Protein AF-X1S9P0-F1 (afdb_monomer_lite)

pLDDT: mean 83.32, std 14.03, range [49.12, 97.5]

Sequence (97 aa):
MNKRIKIFVGGFGSGKTEIAINYSIDCRKSHAKVAIVDLDIVNPYFRTRETRNALNHKDVKVVAPEGKFTYADVPLISPEIKGLIQSPDYYLILDVG

InterPro domains:
  IPR027417 P-loop containing nucleoside triphosphate hydrolase [SSF52540] (3-63)

Organism: NCBI:txid412755

Radius of gyration: 12.67 Å; chains: 1; bounding box: 30×26×36 Å

Foldseek 3Di:
DDDLEAEFDDDPPPCRQVCLLVVQLVVVVVAVAEEEEEQELDDDDDHVVVCCVVCVVSRYHYHDDDDPCSPPSDRDPDVVVVVVVPDPRYRYYYYYD

Structure (mmCIF, N/CA/C/O backbone):
data_AF-X1S9P0-F1
#
_entry.id   AF-X1S9P0-F1
#
loop_
_atom_site.group_PDB
_atom_site.id
_atom_site.type_symbol
_atom_site.label_atom_id
_atom_site.label_alt_id
_atom_site.label_comp_id
_atom_site.label_asym_id
_atom_site.label_entity_id
_atom_site.label_seq_id
_atom_site.pdbx_PDB_ins_code
_atom_site.Cartn_x
_atom_site.Cartn_y
_atom_site.Cartn_z
_atom_site.occupancy
_atom_site.B_iso_or_equiv
_atom_site.auth_seq_id
_atom_site.auth_comp_id
_atom_site.auth_asym_id
_atom_site.auth_atom_id
_atom_site.pdbx_PDB_model_num
ATOM 1 N N . MET A 1 1 ? -7.228 11.871 17.635 1.00 49.47 1 MET A N 1
ATOM 2 C CA . MET A 1 1 ? -7.742 11.431 16.314 1.00 49.47 1 MET A CA 1
ATOM 3 C C . MET A 1 1 ? -6.916 10.256 15.821 1.00 49.47 1 MET A C 1
ATOM 5 O O . MET A 1 1 ? -5.707 10.405 15.690 1.00 49.47 1 MET A O 1
ATOM 9 N N . ASN A 1 2 ? -7.536 9.105 15.560 1.00 70.38 2 ASN A N 1
ATOM 10 C CA . ASN A 1 2 ? -6.848 7.973 14.939 1.00 70.38 2 ASN A CA 1
ATOM 11 C C . ASN A 1 2 ? -6.767 8.212 13.417 1.00 70.38 2 ASN A C 1
ATOM 13 O O . ASN A 1 2 ? -7.794 8.417 12.773 1.00 70.38 2 ASN A O 1
ATOM 17 N N . LYS A 1 3 ? -5.557 8.273 12.844 1.00 87.12 3 LYS A N 1
ATOM 18 C CA . LYS A 1 3 ? -5.362 8.532 11.405 1.00 87.12 3 LYS A CA 1
ATOM 19 C C . LYS A 1 3 ? -5.518 7.223 10.625 1.00 87.12 3 LYS A C 1
ATOM 21 O O . LYS A 1 3 ? -4.627 6.380 10.681 1.00 87.12 3 LYS A O 1
ATOM 26 N N . ARG A 1 4 ? -6.631 7.092 9.896 1.00 94.00 4 ARG A N 1
ATOM 27 C CA . ARG A 1 4 ? -7.027 5.908 9.105 1.00 94.00 4 ARG A CA 1
ATOM 28 C C . ARG A 1 4 ? -6.229 5.704 7.810 1.00 94.00 4 ARG A C 1
ATOM 30 O O . ARG A 1 4 ? -6.185 4.599 7.280 1.00 94.00 4 ARG A O 1
ATOM 37 N N . ILE A 1 5 ? -5.653 6.782 7.281 1.00 96.25 5 ILE A N 1
ATOM 38 C CA . ILE A 1 5 ? -4.872 6.775 6.042 1.00 96.25 5 ILE A CA 1
ATOM 39 C C . ILE A 1 5 ? -3.394 6.901 6.406 1.00 96.25 5 ILE A C 1
ATOM 41 O O . ILE A 1 5 ? -3.009 7.810 7.151 1.00 96.25 5 ILE A O 1
ATOM 45 N N . LYS A 1 6 ? -2.580 5.985 5.886 1.00 96.06 6 LYS A N 1
ATOM 46 C CA . LYS A 1 6 ? -1.125 5.946 6.025 1.00 96.06 6 LYS A CA 1
ATOM 47 C C . LYS A 1 6 ? -0.503 6.016 4.644 1.00 96.06 6 LYS A C 1
ATOM 49 O O . LYS A 1 6 ? -0.945 5.323 3.736 1.00 96.06 6 LYS A O 1
ATOM 54 N N . ILE A 1 7 ? 0.494 6.875 4.497 1.00 94.88 7 ILE A N 1
ATOM 55 C CA . ILE A 1 7 ? 1.166 7.121 3.225 1.00 94.88 7 ILE A CA 1
ATOM 56 C C . ILE A 1 7 ? 2.635 6.787 3.434 1.00 94.88 7 ILE A C 1
ATOM 58 O O . ILE A 1 7 ? 3.264 7.348 4.332 1.00 94.88 7 ILE A O 1
ATOM 62 N N . PHE A 1 8 ? 3.147 5.862 2.634 1.00 92.69 8 PHE A N 1
ATOM 63 C CA . PHE A 1 8 ? 4.557 5.514 2.578 1.00 92.69 8 PHE A CA 1
ATOM 64 C C . PHE A 1 8 ? 5.158 6.214 1.364 1.00 92.69 8 PHE A C 1
ATOM 66 O O . PHE A 1 8 ? 4.658 6.062 0.255 1.00 92.69 8 PHE A O 1
ATOM 73 N N . VAL A 1 9 ? 6.194 7.018 1.603 1.00 91.19 9 VAL A N 1
ATOM 74 C CA . VAL A 1 9 ? 6.926 7.779 0.584 1.00 91.19 9 VAL A CA 1
ATOM 75 C C . VAL A 1 9 ? 8.410 7.606 0.865 1.00 91.19 9 VAL A C 1
ATOM 77 O O . VAL A 1 9 ? 8.826 7.648 2.024 1.00 91.19 9 VAL A O 1
ATOM 80 N N . GLY A 1 10 ? 9.219 7.428 -0.173 1.00 86.38 10 GLY A N 1
ATOM 81 C CA . GLY A 1 10 ? 10.662 7.281 -0.029 1.00 86.38 10 GLY A CA 1
ATOM 82 C C . GLY A 1 10 ? 11.356 7.120 -1.373 1.00 86.38 10 GLY A C 1
ATOM 83 O O . GLY A 1 10 ? 10.718 6.795 -2.369 1.00 86.38 10 GLY A O 1
ATOM 84 N N . GLY A 1 11 ? 12.670 7.342 -1.400 1.00 82.06 11 GLY A N 1
ATOM 85 C CA . GLY A 1 11 ? 13.468 7.190 -2.618 1.00 82.06 11 GLY A CA 1
ATOM 86 C C . GLY A 1 11 ? 13.548 5.742 -3.115 1.00 82.06 11 GLY A C 1
ATOM 87 O O . GLY A 1 11 ? 13.214 4.791 -2.398 1.00 82.06 11 GLY A O 1
ATOM 88 N N . PHE A 1 12 ? 14.035 5.573 -4.344 1.00 80.06 12 PHE A N 1
ATOM 89 C CA . PHE A 1 12 ? 14.293 4.260 -4.929 1.00 80.06 12 PHE A CA 1
ATOM 90 C C . PHE A 1 12 ? 15.195 3.398 -4.024 1.00 80.06 12 PHE A C 1
ATOM 92 O O . PHE A 1 12 ? 16.159 3.895 -3.448 1.00 80.06 12 PHE A O 1
ATOM 99 N N . GLY A 1 13 ? 14.867 2.111 -3.869 1.00 80.88 13 GLY A N 1
ATOM 100 C CA . GLY A 1 13 ? 15.645 1.173 -3.047 1.00 80.88 13 GLY A CA 1
ATOM 101 C C . GLY A 1 13 ? 15.521 1.349 -1.526 1.00 80.88 13 GLY A C 1
ATOM 102 O O . GLY A 1 13 ? 16.176 0.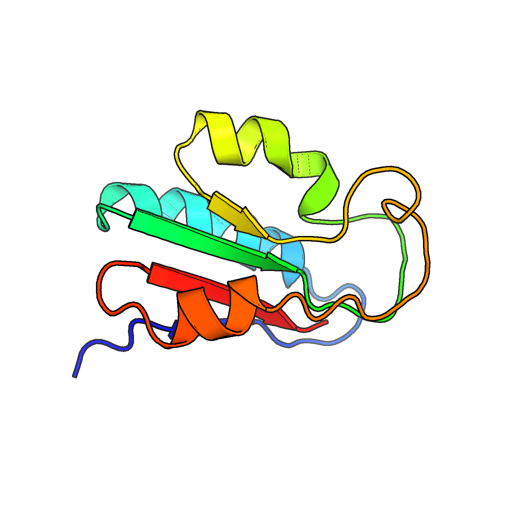629 -0.784 1.00 80.88 13 GLY A O 1
ATOM 103 N N . SER A 1 14 ? 14.669 2.256 -1.033 1.00 87.38 14 SER A N 1
ATOM 104 C CA . SER A 1 14 ? 14.491 2.498 0.413 1.00 87.38 14 SER A CA 1
ATOM 105 C C . SER A 1 14 ? 13.686 1.425 1.166 1.00 87.38 14 SER A C 1
ATOM 107 O O . SER A 1 14 ? 13.535 1.520 2.381 1.00 87.38 14 SER A O 1
ATOM 109 N N . GLY A 1 15 ? 13.132 0.427 0.468 1.00 87.44 15 GLY A N 1
ATOM 110 C CA . GLY A 1 15 ? 12.298 -0.626 1.071 1.00 87.44 15 GLY A CA 1
ATOM 111 C C . GLY A 1 15 ? 10.846 -0.217 1.363 1.00 87.44 15 GLY A C 1
ATOM 112 O O . GLY A 1 15 ? 10.111 -0.963 2.006 1.00 87.44 15 GLY A O 1
ATOM 113 N N . LYS A 1 16 ? 10.399 0.949 0.879 1.00 89.88 16 LYS A N 1
ATOM 114 C CA . LYS A 1 16 ? 9.055 1.508 1.134 1.00 89.88 16 LYS A CA 1
ATOM 115 C C . LYS A 1 16 ? 7.897 0.545 0.825 1.00 89.88 16 LYS A C 1
ATOM 117 O O . LYS A 1 16 ? 7.028 0.355 1.673 1.00 89.88 16 LYS A O 1
ATOM 122 N N . THR A 1 17 ? 7.939 -0.121 -0.328 1.00 88.12 17 THR A N 1
ATOM 123 C CA . THR A 1 17 ? 6.907 -1.066 -0.776 1.00 88.12 17 THR A CA 1
ATOM 124 C C . THR A 1 17 ? 6.842 -2.299 0.124 1.00 88.12 17 THR A C 1
ATOM 126 O O . THR A 1 17 ? 5.761 -2.712 0.535 1.00 88.12 17 THR A O 1
ATOM 129 N N . GLU A 1 18 ? 7.990 -2.852 0.521 1.00 89.94 18 GLU A N 1
ATOM 130 C CA . GLU A 1 18 ? 8.049 -3.997 1.437 1.00 89.94 18 GLU A CA 1
ATOM 131 C C . GLU A 1 18 ? 7.472 -3.649 2.815 1.00 89.94 18 GLU A C 1
ATOM 133 O O . GLU A 1 18 ? 6.688 -4.415 3.386 1.00 89.94 18 GLU A O 1
ATOM 138 N N . ILE A 1 19 ? 7.813 -2.466 3.333 1.00 92.81 19 ILE A N 1
ATOM 139 C CA . ILE A 1 19 ? 7.264 -1.977 4.598 1.00 92.81 19 ILE A CA 1
ATOM 140 C C . ILE A 1 19 ? 5.750 -1.770 4.467 1.00 92.81 19 ILE A C 1
ATOM 142 O O . ILE A 1 19 ? 5.012 -2.220 5.341 1.00 92.81 19 ILE A O 1
ATOM 146 N N . ALA A 1 20 ? 5.265 -1.153 3.385 1.00 93.31 20 ALA A N 1
ATOM 147 C CA . ALA A 1 20 ? 3.837 -0.924 3.160 1.00 93.31 20 ALA A CA 1
ATOM 148 C C . ALA A 1 20 ? 3.038 -2.241 3.106 1.00 93.31 20 ALA A C 1
ATOM 150 O O . ALA A 1 20 ? 1.987 -2.358 3.745 1.00 93.31 20 ALA A O 1
ATOM 151 N N . ILE A 1 21 ? 3.562 -3.256 2.410 1.00 92.38 21 ILE A N 1
ATOM 152 C CA . ILE A 1 21 ? 2.973 -4.599 2.320 1.00 92.38 21 ILE A CA 1
ATOM 153 C C . ILE A 1 21 ? 2.897 -5.247 3.705 1.00 92.38 21 ILE A C 1
ATOM 155 O O . ILE A 1 21 ? 1.809 -5.623 4.147 1.00 92.38 21 ILE A O 1
ATOM 159 N N . ASN A 1 22 ? 4.020 -5.349 4.420 1.00 94.19 22 ASN A N 1
ATOM 160 C CA . ASN A 1 22 ? 4.054 -6.000 5.732 1.00 94.19 22 ASN A CA 1
ATOM 161 C C . ASN A 1 22 ? 3.201 -5.255 6.764 1.00 94.19 22 ASN A C 1
ATOM 163 O O . ASN A 1 22 ? 2.481 -5.874 7.550 1.00 94.19 22 ASN A O 1
ATOM 167 N N . TYR A 1 23 ? 3.211 -3.926 6.710 1.00 95.75 23 TYR A N 1
ATOM 168 C CA . TYR A 1 23 ? 2.371 -3.090 7.551 1.00 95.75 23 TYR A CA 1
ATOM 169 C C . TYR A 1 23 ? 0.878 -3.314 7.279 1.00 95.75 23 TYR A C 1
ATOM 171 O O . TYR A 1 23 ? 0.093 -3.389 8.222 1.00 95.75 23 TYR A O 1
ATOM 179 N N . SER A 1 24 ? 0.468 -3.482 6.015 1.00 95.44 24 SER A N 1
ATOM 180 C CA . SER A 1 24 ? -0.931 -3.784 5.676 1.00 95.44 24 SER A CA 1
ATOM 181 C C . SER A 1 24 ? -1.401 -5.125 6.257 1.00 95.44 24 SER A C 1
ATOM 183 O O . SER A 1 24 ? -2.520 -5.224 6.765 1.00 95.44 24 SER A O 1
ATOM 185 N N . ILE A 1 25 ? -0.521 -6.131 6.264 1.00 95.06 25 ILE A N 1
ATOM 186 C CA . ILE A 1 25 ? -0.780 -7.442 6.867 1.00 95.06 25 ILE A CA 1
ATOM 187 C C . ILE A 1 25 ? -0.920 -7.312 8.385 1.00 95.06 25 ILE A C 1
ATOM 189 O O . ILE A 1 25 ? -1.845 -7.874 8.968 1.00 95.06 25 ILE A O 1
ATOM 193 N N . ASP A 1 26 ? -0.027 -6.564 9.032 1.00 96.38 26 ASP A N 1
ATOM 194 C CA . ASP A 1 26 ? -0.087 -6.360 10.479 1.00 96.38 26 ASP A CA 1
ATOM 195 C C . ASP A 1 26 ? -1.346 -5.587 10.896 1.00 96.38 26 ASP A C 1
ATOM 197 O O . ASP A 1 26 ? -2.060 -6.004 11.809 1.00 96.38 26 ASP A O 1
ATOM 201 N N . CYS A 1 27 ? -1.711 -4.546 10.139 1.00 95.62 27 CYS A N 1
ATOM 202 C CA . CYS A 1 27 ? -2.946 -3.787 10.344 1.00 95.62 27 CYS A CA 1
ATOM 203 C C . CYS A 1 27 ? -4.189 -4.675 10.307 1.00 95.62 27 CYS A C 1
ATOM 205 O O . CYS A 1 27 ? -5.170 -4.389 10.995 1.00 95.62 27 CYS A O 1
ATOM 207 N N . ARG A 1 28 ? -4.165 -5.763 9.529 1.00 95.25 28 ARG A N 1
ATOM 208 C CA . ARG A 1 28 ? -5.308 -6.664 9.408 1.00 95.25 28 ARG A CA 1
ATOM 209 C C . ARG A 1 28 ? -5.672 -7.365 10.715 1.00 95.25 28 ARG A C 1
ATOM 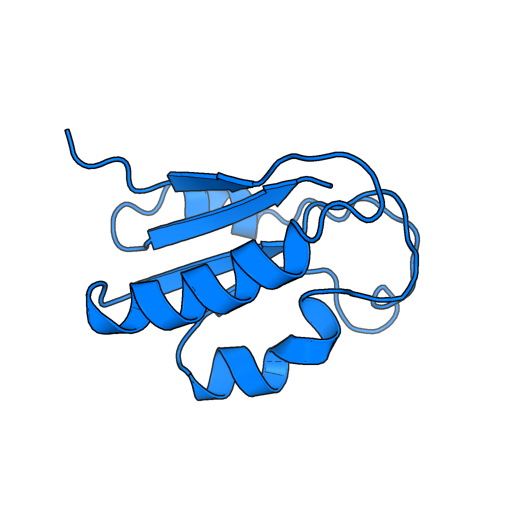211 O O . ARG A 1 28 ? -6.840 -7.692 10.900 1.00 95.25 28 ARG A O 1
ATOM 218 N N . LYS A 1 29 ? -4.718 -7.504 11.643 1.00 94.56 29 LYS A N 1
ATOM 219 C CA . LYS A 1 29 ? -4.943 -8.053 12.991 1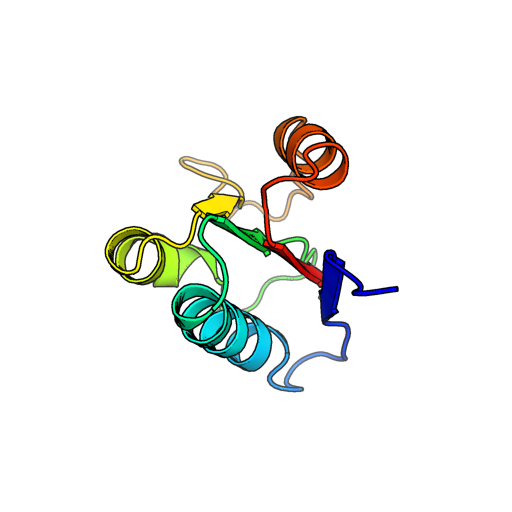.00 94.56 29 LYS A CA 1
ATOM 220 C C . LYS A 1 29 ? -5.826 -7.155 13.864 1.00 94.56 29 LYS A C 1
ATOM 222 O O . LYS A 1 29 ? -6.515 -7.658 14.744 1.00 94.56 29 LYS A O 1
ATOM 227 N N . SER A 1 30 ? -5.811 -5.845 13.615 1.00 94.00 30 SER A N 1
ATOM 228 C CA . SER A 1 30 ? -6.467 -4.833 14.462 1.00 94.00 30 SER A CA 1
ATOM 229 C C . SER A 1 30 ? -7.582 -4.064 13.748 1.00 94.00 30 SER A C 1
ATOM 231 O O . SER A 1 30 ? -8.361 -3.360 14.388 1.00 94.00 30 SER A O 1
ATOM 233 N N . HIS A 1 31 ? -7.673 -4.176 12.421 1.00 95.06 31 HIS A N 1
ATOM 234 C CA . HIS A 1 31 ? -8.640 -3.456 11.598 1.00 95.06 31 HIS A CA 1
ATOM 235 C C . HIS A 1 31 ? -9.430 -4.417 10.725 1.00 95.06 31 HIS A C 1
ATOM 237 O O . HIS A 1 31 ? -8.836 -5.185 9.977 1.00 95.06 31 HIS A O 1
ATOM 243 N N . ALA A 1 32 ? -10.764 -4.319 10.775 1.00 94.44 32 ALA A N 1
ATOM 244 C CA . ALA A 1 32 ? -11.694 -5.222 10.096 1.00 94.44 32 ALA A CA 1
ATOM 245 C C . ALA A 1 32 ? -11.692 -5.117 8.562 1.00 94.44 32 ALA A C 1
ATOM 247 O O . ALA A 1 32 ? -12.090 -6.070 7.899 1.00 94.44 32 ALA A O 1
ATOM 248 N N . LYS A 1 33 ? -11.263 -3.988 7.993 1.00 97.00 33 LYS A N 1
ATOM 249 C CA . LYS A 1 33 ? -11.088 -3.798 6.549 1.00 97.00 33 LYS A CA 1
ATOM 250 C C . LYS A 1 33 ? -9.773 -3.062 6.328 1.00 97.00 33 LYS A C 1
ATOM 252 O O . LYS A 1 33 ? -9.603 -1.970 6.855 1.00 97.00 33 LYS A O 1
ATOM 257 N N . VAL A 1 34 ? -8.855 -3.625 5.550 1.00 97.50 34 VAL A N 1
ATOM 258 C CA . VAL A 1 34 ? -7.579 -2.982 5.193 1.00 97.50 34 VAL A CA 1
ATOM 259 C C . VAL A 1 34 ? -7.445 -2.983 3.678 1.00 97.50 34 VAL A C 1
ATOM 261 O O . VAL A 1 34 ? -7.806 -3.963 3.027 1.00 97.50 34 VAL A O 1
ATOM 264 N N . ALA A 1 35 ? -6.956 -1.879 3.122 1.00 96.50 35 ALA A N 1
ATOM 265 C CA . ALA A 1 35 ? -6.640 -1.768 1.711 1.00 96.50 35 ALA A CA 1
ATOM 266 C C . ALA A 1 35 ? -5.255 -1.149 1.514 1.00 96.50 35 ALA A C 1
ATOM 268 O O . ALA A 1 35 ? -4.895 -0.211 2.224 1.00 96.50 35 ALA A O 1
ATOM 269 N N . ILE A 1 36 ? -4.517 -1.650 0.530 1.00 94.75 36 ILE A N 1
ATOM 270 C CA . ILE A 1 36 ? -3.260 -1.077 0.051 1.00 94.75 36 ILE A CA 1
ATOM 271 C C . ILE A 1 36 ? -3.413 -0.658 -1.411 1.00 94.75 36 ILE A C 1
ATOM 273 O O . ILE A 1 36 ? -3.997 -1.388 -2.216 1.00 94.75 36 ILE A O 1
ATOM 277 N N . VAL A 1 37 ? -2.915 0.532 -1.736 1.00 92.19 37 VAL A N 1
ATOM 278 C CA . VAL A 1 37 ? -2.919 1.095 -3.088 1.00 92.19 37 VAL A CA 1
ATOM 279 C C . VAL A 1 37 ? -1.479 1.273 -3.552 1.00 92.19 37 VAL A C 1
ATOM 281 O O . VAL A 1 37 ? -0.700 1.924 -2.859 1.00 92.19 37 VAL A O 1
ATOM 284 N N . ASP A 1 38 ? -1.156 0.719 -4.717 1.00 86.88 38 ASP A N 1
ATOM 285 C CA . ASP A 1 38 ? 0.104 0.957 -5.431 1.00 86.88 38 ASP A CA 1
ATOM 286 C C . ASP A 1 38 ? -0.049 2.208 -6.308 1.00 86.88 38 ASP A C 1
ATOM 288 O O . ASP A 1 38 ? -0.858 2.218 -7.241 1.00 86.88 38 ASP A O 1
ATOM 292 N N . LEU A 1 39 ? 0.678 3.274 -5.966 1.00 83.50 39 LEU A N 1
ATOM 293 C CA . LEU A 1 39 ? 0.708 4.548 -6.692 1.00 83.50 39 LEU A CA 1
ATOM 294 C C . LEU A 1 39 ? 2.077 4.828 -7.329 1.00 83.50 39 LEU A C 1
ATOM 296 O O . LEU A 1 39 ? 2.284 5.935 -7.821 1.00 83.50 39 LEU A O 1
ATOM 300 N N . ASP A 1 40 ? 3.006 3.870 -7.315 1.00 73.38 40 ASP A N 1
ATOM 301 C CA . ASP A 1 40 ? 4.378 4.095 -7.770 1.00 73.38 40 ASP A CA 1
ATOM 302 C C . ASP A 1 40 ? 4.436 4.214 -9.312 1.00 73.38 40 ASP A C 1
ATOM 304 O O . ASP A 1 40 ? 3.942 3.354 -10.054 1.00 73.38 40 ASP A O 1
ATOM 308 N N . ILE A 1 41 ? 5.016 5.317 -9.799 1.00 63.66 41 ILE A N 1
ATOM 309 C CA . ILE A 1 41 ? 5.010 5.731 -11.215 1.00 63.66 41 ILE A CA 1
ATOM 310 C C . ILE A 1 41 ? 6.229 5.170 -11.977 1.00 63.66 41 ILE A C 1
ATOM 312 O O . ILE A 1 41 ? 6.193 5.102 -13.206 1.00 63.66 41 ILE A O 1
ATOM 316 N N . VAL A 1 42 ? 7.293 4.718 -11.293 1.00 56.34 42 VAL A N 1
ATOM 317 C CA . VAL A 1 42 ? 8.597 4.416 -11.919 1.00 56.34 42 VAL A CA 1
ATOM 318 C C . VAL A 1 42 ? 9.028 2.978 -11.608 1.00 56.34 42 VAL A C 1
ATOM 320 O O . VAL A 1 42 ? 9.411 2.632 -10.499 1.00 56.34 42 VAL A O 1
ATOM 323 N N . ASN A 1 43 ? 8.939 2.094 -12.601 1.00 57.38 43 ASN A N 1
ATOM 324 C CA . ASN A 1 43 ? 9.115 0.649 -12.434 1.00 57.38 43 ASN A CA 1
ATOM 325 C C . ASN A 1 43 ? 10.586 0.238 -12.261 1.00 57.38 43 ASN A C 1
ATOM 327 O O . ASN A 1 43 ? 11.396 0.507 -13.148 1.00 57.38 43 ASN A O 1
ATOM 331 N N . PRO A 1 44 ? 10.930 -0.469 -11.165 1.00 50.81 44 PRO A N 1
ATOM 332 C CA . PRO A 1 44 ? 11.672 -1.713 -11.371 1.00 50.81 44 PRO A CA 1
ATOM 333 C C . PRO A 1 44 ? 11.356 -2.793 -10.302 1.00 50.81 44 PRO A C 1
ATOM 335 O O . PRO A 1 44 ? 11.679 -2.679 -9.123 1.00 50.81 44 PRO A O 1
ATOM 338 N N . TYR A 1 45 ? 10.761 -3.893 -10.761 1.00 49.12 45 TYR A N 1
ATOM 339 C CA . TYR A 1 45 ? 10.886 -5.264 -10.232 1.00 49.12 45 TYR A CA 1
ATOM 340 C C . TYR A 1 45 ? 10.335 -5.656 -8.843 1.00 49.12 45 TYR A C 1
ATOM 342 O O . TYR A 1 45 ? 10.220 -6.851 -8.613 1.00 49.12 45 TYR A O 1
ATOM 350 N N . PHE A 1 46 ? 9.931 -4.749 -7.945 1.00 52.38 46 PHE A N 1
ATOM 351 C CA . PHE A 1 46 ? 9.260 -5.124 -6.680 1.00 52.38 46 PHE A CA 1
ATOM 352 C C . PHE A 1 46 ? 7.945 -4.366 -6.516 1.00 52.38 46 PHE A C 1
ATOM 354 O O . PHE A 1 46 ? 7.921 -3.232 -6.045 1.00 52.38 46 PHE A O 1
ATOM 361 N N . ARG A 1 47 ? 6.833 -4.982 -6.929 1.00 62.00 47 ARG A N 1
ATOM 362 C CA . ARG A 1 47 ? 5.507 -4.348 -6.898 1.00 62.00 47 ARG A CA 1
ATOM 363 C C . ARG A 1 47 ? 4.567 -5.104 -5.966 1.00 62.00 47 ARG A C 1
ATOM 365 O O . ARG A 1 47 ? 4.455 -6.325 -6.051 1.00 62.00 47 ARG A O 1
ATOM 372 N N . THR A 1 48 ? 3.765 -4.366 -5.196 1.00 56.12 48 THR A N 1
ATOM 373 C CA . THR A 1 48 ? 2.613 -4.867 -4.407 1.00 56.12 48 THR A CA 1
ATOM 374 C C . THR A 1 48 ? 1.685 -5.791 -5.214 1.00 56.12 48 THR A C 1
ATOM 376 O O . THR A 1 48 ? 1.000 -6.660 -4.673 1.00 56.12 48 THR A O 1
ATOM 379 N N . ARG A 1 49 ? 1.693 -5.636 -6.541 1.00 62.31 49 ARG A N 1
ATOM 380 C CA . ARG A 1 49 ? 0.957 -6.434 -7.531 1.00 62.31 49 ARG A CA 1
ATOM 381 C C . ARG A 1 49 ? 1.353 -7.906 -7.551 1.00 62.31 49 ARG A C 1
ATOM 383 O O . ARG A 1 49 ? 0.468 -8.748 -7.669 1.00 62.31 49 ARG A O 1
ATOM 390 N N . GLU A 1 50 ? 2.633 -8.224 -7.382 1.00 66.31 50 GLU A N 1
ATOM 391 C CA . GLU A 1 50 ? 3.112 -9.615 -7.325 1.00 66.31 50 GLU A CA 1
ATOM 392 C C . GLU A 1 50 ? 2.610 -10.319 -6.063 1.00 66.31 50 GLU A C 1
ATOM 394 O O . GLU A 1 50 ? 2.304 -11.510 -6.055 1.00 66.31 50 GLU A O 1
ATOM 399 N N . THR A 1 51 ? 2.434 -9.546 -4.995 1.00 70.88 51 THR A N 1
ATOM 400 C CA . THR A 1 51 ? 1.954 -10.022 -3.700 1.00 70.88 51 THR A CA 1
ATOM 401 C C . THR A 1 51 ? 0.432 -10.014 -3.596 1.00 70.88 51 THR A C 1
ATOM 403 O O . THR A 1 51 ? -0.100 -10.383 -2.551 1.00 70.88 51 THR A O 1
ATOM 406 N N . ARG A 1 52 ? -0.299 -9.640 -4.658 1.00 79.69 52 ARG A N 1
ATOM 407 C CA . ARG A 1 52 ? -1.763 -9.501 -4.630 1.00 79.69 52 ARG A CA 1
ATOM 408 C C . ARG A 1 52 ? -2.463 -10.75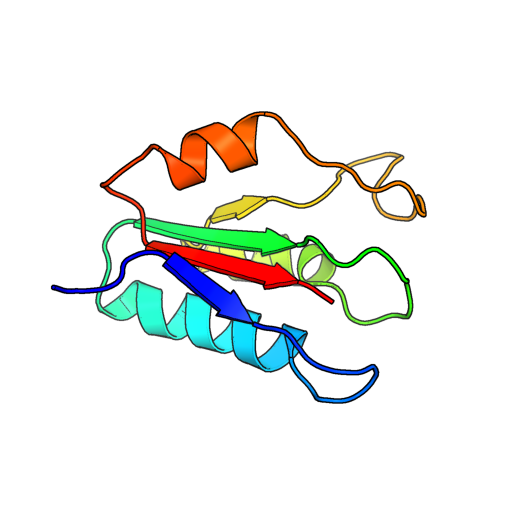1 -4.123 1.00 79.69 52 ARG A C 1
ATOM 410 O O . ARG A 1 52 ? -3.313 -10.644 -3.249 1.00 79.69 52 ARG A O 1
ATOM 417 N N . ASN A 1 53 ? -2.115 -11.923 -4.651 1.00 80.50 53 ASN A N 1
ATOM 418 C CA . ASN A 1 53 ? -2.760 -13.168 -4.234 1.00 80.50 53 ASN A CA 1
ATOM 419 C C . ASN A 1 53 ? -2.496 -13.439 -2.749 1.00 80.50 53 ASN A C 1
ATOM 421 O O . ASN A 1 53 ? -3.427 -13.721 -2.002 1.00 80.50 53 ASN A O 1
ATOM 425 N N . ALA A 1 54 ? -1.252 -13.268 -2.299 1.00 83.56 54 ALA A N 1
ATOM 426 C CA . ALA A 1 54 ? -0.888 -13.447 -0.897 1.00 83.56 54 ALA A CA 1
ATOM 427 C C . ALA A 1 54 ? -1.578 -12.430 0.033 1.00 83.56 54 ALA A C 1
ATOM 429 O O . ALA A 1 54 ? -1.984 -12.790 1.133 1.00 83.56 54 ALA A O 1
ATOM 430 N N . LEU A 1 55 ? -1.742 -11.180 -0.404 1.00 88.00 55 LEU A N 1
ATOM 431 C CA . LEU A 1 55 ? 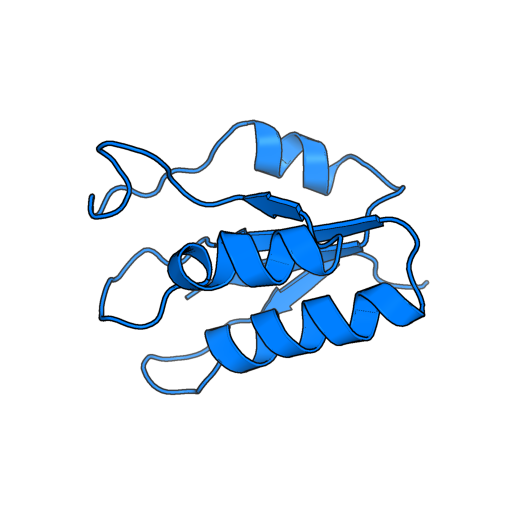-2.444 -10.134 0.342 1.00 88.00 55 LEU A CA 1
ATOM 432 C C . LEU A 1 55 ? -3.953 -10.387 0.397 1.00 88.00 55 LEU A C 1
ATOM 434 O O . LEU A 1 55 ? -4.536 -10.319 1.476 1.00 88.00 55 LEU A O 1
ATOM 438 N N . ASN A 1 56 ? -4.563 -10.773 -0.723 1.00 87.75 56 ASN A N 1
ATOM 439 C CA . ASN A 1 56 ? -5.976 -11.141 -0.780 1.00 87.75 56 ASN A CA 1
ATOM 440 C C . ASN A 1 56 ? -6.272 -12.370 0.097 1.00 87.75 56 ASN A C 1
ATOM 442 O O . ASN A 1 56 ? -7.269 -12.372 0.809 1.00 87.75 56 ASN A O 1
ATOM 446 N N . HIS A 1 57 ? -5.388 -13.378 0.122 1.00 90.50 57 HIS A N 1
ATOM 447 C CA . HIS A 1 57 ? -5.487 -14.520 1.048 1.00 90.50 57 HIS A CA 1
ATOM 448 C C . HIS A 1 57 ? -5.376 -14.123 2.525 1.00 90.50 57 HIS A C 1
ATOM 450 O O . HIS A 1 57 ? -5.802 -14.876 3.395 1.00 90.50 57 HIS A O 1
ATOM 456 N N . LYS A 1 58 ? -4.798 -12.955 2.810 1.00 92.00 58 LYS A N 1
ATOM 457 C CA . LYS A 1 58 ? -4.721 -12.357 4.145 1.00 92.00 58 LYS A CA 1
ATOM 458 C C . LYS A 1 58 ? -5.793 -11.283 4.356 1.00 92.00 58 LYS A C 1
ATOM 460 O O . LYS A 1 58 ? -5.611 -10.416 5.201 1.00 92.00 58 LYS A O 1
ATOM 465 N N . ASP A 1 59 ? -6.874 -11.298 3.575 1.00 94.56 59 ASP A N 1
ATOM 466 C CA . ASP A 1 59 ? -7.992 -10.347 3.628 1.00 94.56 59 ASP A CA 1
ATOM 467 C C . ASP A 1 59 ? -7.604 -8.867 3.448 1.00 94.56 59 ASP A C 1
ATOM 469 O O . ASP A 1 59 ? -8.351 -7.964 3.845 1.00 94.56 59 ASP A O 1
ATOM 473 N N . VAL A 1 60 ? -6.443 -8.584 2.853 1.00 96.12 60 VAL A N 1
ATOM 474 C CA . VAL A 1 60 ? -6.014 -7.227 2.502 1.00 96.12 60 VAL A CA 1
ATOM 475 C C . VAL A 1 60 ? -6.432 -6.940 1.067 1.00 96.12 60 VAL A C 1
ATOM 477 O O . VAL A 1 60 ? -5.989 -7.601 0.133 1.00 96.12 60 VAL A O 1
ATOM 480 N N . LYS A 1 61 ? -7.259 -5.909 0.882 1.00 94.75 61 LYS A N 1
ATOM 481 C CA . LYS A 1 61 ? -7.680 -5.464 -0.447 1.00 94.75 61 LYS A CA 1
ATOM 482 C C . LYS A 1 61 ? -6.526 -4.760 -1.163 1.00 94.75 61 LYS A C 1
ATOM 484 O O . LYS A 1 61 ? -5.969 -3.806 -0.628 1.00 94.75 61 LYS A O 1
ATOM 489 N N . VAL A 1 62 ? -6.213 -5.169 -2.389 1.00 91.31 62 VAL A N 1
ATOM 490 C CA . VAL A 1 62 ? -5.142 -4.557 -3.192 1.00 91.31 62 VAL A CA 1
ATOM 491 C C . VAL A 1 62 ? -5.724 -3.789 -4.371 1.00 91.31 62 VAL A C 1
ATOM 493 O O . VAL A 1 62 ? -6.402 -4.377 -5.208 1.00 91.31 62 VAL A O 1
ATOM 496 N N . VAL A 1 63 ? -5.409 -2.497 -4.470 1.00 89.25 63 VAL A N 1
ATOM 497 C CA . VAL A 1 63 ? -5.703 -1.672 -5.649 1.00 89.25 63 VAL A CA 1
ATOM 498 C C . VAL A 1 63 ? -4.397 -1.357 -6.355 1.00 89.25 63 VAL A C 1
ATOM 500 O O . VAL A 1 63 ? -3.529 -0.674 -5.824 1.00 89.25 63 VAL A O 1
ATOM 503 N N . ALA A 1 64 ? -4.252 -1.890 -7.558 1.00 84.69 64 ALA A N 1
ATOM 504 C CA . ALA A 1 64 ? -3.101 -1.658 -8.415 1.00 84.69 64 ALA A CA 1
ATOM 505 C C . ALA A 1 64 ? -3.505 -1.977 -9.862 1.00 84.69 64 ALA A C 1
ATOM 507 O O . ALA A 1 64 ? -4.478 -2.719 -10.047 1.00 84.69 64 ALA A O 1
ATOM 508 N N . PRO A 1 65 ? -2.804 -1.473 -10.892 1.00 76.88 65 PRO A N 1
ATOM 509 C CA . PRO A 1 65 ? -3.241 -1.724 -12.262 1.00 76.88 65 PRO A CA 1
ATOM 510 C C . PRO A 1 65 ? -3.254 -3.239 -12.597 1.00 76.88 65 PRO A C 1
ATOM 512 O O . PRO A 1 65 ? -2.500 -4.025 -12.015 1.00 76.88 65 PRO A O 1
ATOM 515 N N . GLU A 1 66 ? -4.116 -3.682 -13.517 1.00 71.56 66 GLU A N 1
ATOM 516 C CA . GLU A 1 66 ? -4.388 -5.114 -13.769 1.00 71.56 66 GLU A CA 1
ATOM 517 C C . GLU A 1 66 ? -4.279 -5.508 -15.251 1.00 71.56 66 GLU A C 1
ATOM 519 O O . GLU A 1 66 ? -4.257 -4.661 -16.148 1.00 71.56 66 GLU A O 1
ATOM 524 N N . GLY A 1 67 ? -4.261 -6.818 -15.522 1.00 71.69 67 GLY A N 1
ATOM 525 C CA . GLY A 1 67 ? -4.380 -7.382 -16.868 1.00 71.69 67 GLY A CA 1
ATOM 526 C C . GLY A 1 67 ? -3.258 -6.927 -17.801 1.00 71.69 67 GLY A C 1
ATOM 527 O O . GLY A 1 67 ? -2.079 -7.023 -17.463 1.00 71.69 67 GLY A O 1
ATOM 528 N N . LYS A 1 68 ? -3.616 -6.392 -18.974 1.00 63.19 68 LYS A N 1
ATOM 529 C CA . LYS A 1 68 ? -2.645 -5.865 -19.954 1.00 63.19 68 LYS A CA 1
ATOM 530 C C . LYS A 1 68 ? -1.840 -4.672 -19.431 1.00 63.19 68 LYS A C 1
ATOM 532 O O . LYS A 1 68 ? -0.779 -4.380 -19.967 1.00 63.19 68 LYS A O 1
ATOM 537 N N . PHE A 1 69 ? -2.318 -4.013 -18.377 1.00 65.19 69 PHE A N 1
ATOM 538 C CA . PHE A 1 69 ? -1.644 -2.879 -17.751 1.00 65.19 69 PHE A CA 1
ATOM 539 C C . PHE A 1 69 ? -0.760 -3.293 -16.571 1.00 65.19 69 PHE A C 1
ATOM 541 O O . PHE A 1 69 ? -0.165 -2.424 -15.938 1.00 65.19 69 PHE A O 1
ATOM 548 N N . THR A 1 70 ? -0.641 -4.600 -16.278 1.00 63.97 70 THR A N 1
ATOM 549 C CA . THR A 1 70 ? 0.232 -5.145 -15.215 1.00 63.97 70 THR A CA 1
ATOM 550 C C . THR A 1 70 ? 1.663 -4.610 -15.313 1.00 63.97 70 THR A C 1
ATOM 552 O O . THR A 1 70 ? 2.253 -4.252 -14.300 1.00 63.97 70 THR A O 1
ATOM 555 N N . TYR A 1 71 ? 2.165 -4.461 -16.541 1.00 64.12 71 TYR A N 1
ATOM 556 C CA . TYR A 1 71 ? 3.524 -4.002 -16.847 1.00 64.12 71 TYR A CA 1
ATOM 557 C C . TYR A 1 71 ? 3.559 -2.671 -17.606 1.00 64.12 71 TYR A C 1
ATOM 559 O O . TYR A 1 71 ? 4.599 -2.301 -18.137 1.00 64.12 71 TYR A O 1
ATOM 567 N N . ALA A 1 72 ? 2.423 -1.980 -17.721 1.00 61.88 72 ALA A N 1
ATOM 568 C CA . ALA A 1 72 ? 2.383 -0.698 -18.407 1.00 61.88 72 ALA A CA 1
ATOM 569 C C . ALA A 1 72 ? 2.894 0.402 -17.470 1.00 61.88 72 ALA A C 1
ATOM 571 O O . ALA A 1 72 ? 2.395 0.528 -16.350 1.00 61.88 72 ALA A O 1
ATOM 572 N N . ASP A 1 73 ? 3.825 1.224 -17.953 1.00 59.91 73 ASP A N 1
ATOM 573 C CA . ASP A 1 73 ? 4.324 2.419 -17.260 1.00 59.91 73 ASP A CA 1
ATOM 574 C C . ASP A 1 73 ? 3.314 3.575 -17.384 1.00 59.91 73 ASP A C 1
ATOM 576 O O . ASP A 1 73 ? 3.604 4.658 -17.891 1.00 59.91 73 ASP A O 1
ATOM 580 N N . VAL A 1 74 ? 2.067 3.312 -16.987 1.00 59.25 74 VAL A N 1
ATOM 581 C CA . VAL A 1 74 ? 0.969 4.280 -17.016 1.00 59.25 74 VAL A CA 1
ATOM 582 C C . VAL A 1 74 ? 0.509 4.511 -15.579 1.00 59.25 74 VAL A C 1
ATOM 584 O O . VAL A 1 74 ? 0.173 3.535 -14.901 1.00 59.25 74 VAL A O 1
ATOM 587 N N . PRO A 1 75 ? 0.436 5.770 -15.103 1.00 58.97 75 PRO A N 1
ATOM 588 C CA . PRO A 1 75 ? -0.131 6.065 -13.795 1.00 58.97 75 PRO A CA 1
ATOM 589 C C . PRO A 1 75 ? -1.626 5.727 -13.817 1.00 58.97 75 PRO A C 1
ATOM 591 O O . PRO A 1 75 ? -2.449 6.503 -14.306 1.00 58.97 75 PRO A O 1
ATOM 594 N N . LEU A 1 76 ? -1.999 4.546 -13.314 1.00 65.44 76 LEU A N 1
ATOM 595 C CA . LEU A 1 76 ? -3.404 4.164 -13.214 1.00 65.44 76 LEU A CA 1
ATOM 596 C C . LEU A 1 76 ? -3.978 4.654 -11.887 1.00 65.44 76 LEU A C 1
ATOM 598 O O . LEU A 1 76 ? -3.977 3.946 -10.882 1.00 65.44 76 LEU A O 1
ATOM 602 N N . ILE A 1 77 ? -4.537 5.858 -11.905 1.00 77.31 77 ILE A N 1
ATOM 603 C CA . ILE A 1 77 ? -5.362 6.350 -10.804 1.00 77.31 77 ILE A CA 1
ATOM 604 C C . ILE A 1 77 ? -6.803 5.907 -11.066 1.00 77.31 77 ILE A C 1
ATOM 606 O O . ILE A 1 77 ? -7.556 6.572 -11.778 1.00 77.31 77 ILE A O 1
ATOM 610 N N . SER A 1 78 ? -7.191 4.752 -10.523 1.00 82.50 78 SER A N 1
ATOM 611 C CA . SER A 1 78 ? -8.561 4.255 -10.668 1.00 82.50 78 SER A CA 1
ATOM 612 C C . SER A 1 78 ? -9.543 5.039 -9.772 1.00 82.50 78 SER A C 1
ATOM 614 O O . SER A 1 78 ? -9.176 5.478 -8.675 1.00 82.50 78 SER A O 1
ATOM 616 N N . PRO A 1 79 ? -10.826 5.185 -10.167 1.00 87.81 79 PRO A N 1
ATOM 617 C CA . PRO A 1 79 ? -11.860 5.796 -9.319 1.00 87.81 79 PRO A CA 1
ATOM 618 C C . PRO A 1 79 ? -12.031 5.112 -7.953 1.00 87.81 79 PRO A C 1
ATOM 620 O O . PRO A 1 79 ? -12.478 5.732 -6.988 1.00 87.81 79 PRO A O 1
ATOM 623 N N . GLU A 1 80 ? -11.641 3.841 -7.853 1.00 91.56 80 GLU A N 1
ATOM 624 C CA . GLU A 1 80 ? -11.669 3.060 -6.619 1.00 91.56 80 GLU A CA 1
ATOM 625 C C . GLU A 1 80 ? -10.798 3.668 -5.514 1.00 91.56 80 GLU A C 1
ATOM 627 O O . GLU A 1 80 ? -11.179 3.626 -4.346 1.00 91.56 80 GLU A O 1
ATOM 632 N N . ILE A 1 81 ? -9.678 4.305 -5.870 1.00 91.44 81 ILE A N 1
ATOM 633 C CA . ILE A 1 81 ? -8.788 4.973 -4.912 1.00 91.44 81 ILE A CA 1
ATOM 634 C C . ILE A 1 81 ? -9.539 6.104 -4.205 1.00 91.44 81 ILE A C 1
ATOM 636 O O . ILE A 1 81 ? -9.513 6.203 -2.978 1.00 91.44 81 ILE A O 1
ATOM 640 N N . LYS A 1 82 ? -10.289 6.916 -4.963 1.00 92.19 82 LYS A N 1
ATOM 641 C CA . LYS A 1 82 ? -11.148 7.969 -4.402 1.00 92.19 82 LYS A CA 1
ATOM 642 C C . LYS A 1 82 ? -12.218 7.378 -3.481 1.00 92.19 82 LYS A C 1
ATOM 644 O O . LYS A 1 82 ? -12.423 7.896 -2.385 1.00 92.19 82 LYS A O 1
ATOM 649 N N . GLY A 1 83 ? -12.849 6.276 -3.890 1.00 94.50 83 GLY A N 1
ATOM 650 C CA . GLY A 1 83 ? -13.820 5.559 -3.060 1.00 94.50 83 GLY A CA 1
ATOM 651 C C . GLY A 1 83 ? -13.217 5.060 -1.742 1.00 94.50 83 GLY A C 1
ATOM 652 O O . GLY A 1 83 ? -13.811 5.237 -0.680 1.00 94.50 83 GLY A O 1
ATOM 653 N N . LEU A 1 84 ? -12.001 4.508 -1.780 1.00 95.06 84 LEU A N 1
ATOM 654 C CA . LEU A 1 84 ? -11.284 4.057 -0.589 1.00 95.06 84 LEU A CA 1
ATOM 655 C C . LEU A 1 84 ? -10.878 5.204 0.326 1.00 95.06 84 LEU A C 1
ATOM 657 O O . LEU A 1 84 ? -10.932 5.025 1.536 1.00 95.06 84 LEU A O 1
ATOM 661 N N . ILE A 1 85 ? -10.495 6.365 -0.210 1.00 94.44 85 ILE A N 1
ATOM 662 C CA . ILE A 1 85 ? -10.201 7.561 0.595 1.00 94.44 85 ILE A CA 1
ATOM 663 C C . ILE A 1 85 ? -11.464 8.020 1.337 1.00 94.44 85 ILE A C 1
ATOM 665 O O . ILE A 1 85 ? -11.404 8.316 2.529 1.00 94.44 85 ILE A O 1
ATOM 669 N N . GLN A 1 86 ? -12.612 8.022 0.655 1.00 94.81 86 GLN A N 1
ATOM 670 C CA . GLN A 1 86 ? -13.891 8.482 1.206 1.00 94.81 86 GLN A CA 1
ATOM 671 C C . GLN A 1 86 ? -14.576 7.468 2.136 1.00 94.81 86 GLN A C 1
ATOM 673 O O . GLN A 1 86 ? -15.453 7.856 2.901 1.00 94.81 86 GLN A O 1
ATOM 678 N N . SER A 1 87 ? -14.191 6.188 2.106 1.00 93.75 87 SER A N 1
ATOM 679 C CA . SER A 1 87 ? -14.815 5.143 2.926 1.00 93.75 87 SER A CA 1
ATOM 680 C C . SER A 1 87 ? -14.231 5.106 4.348 1.00 93.75 87 SER A C 1
ATOM 682 O O . SER A 1 87 ? -13.088 4.686 4.514 1.00 93.75 87 SER A O 1
ATOM 684 N N . PRO A 1 88 ? -14.964 5.500 5.405 1.00 92.56 88 PRO A N 1
ATOM 685 C CA . PRO A 1 88 ? -14.429 5.541 6.770 1.00 92.56 88 PRO A CA 1
ATOM 686 C C . PRO A 1 88 ? -14.181 4.155 7.388 1.00 92.56 88 PRO A C 1
ATOM 688 O O . PRO A 1 88 ? -13.496 4.072 8.402 1.00 92.56 88 PRO A O 1
ATOM 691 N N . ASP A 1 89 ? -14.693 3.080 6.785 1.00 93.81 89 ASP A N 1
ATOM 692 C CA . ASP A 1 89 ? -14.590 1.721 7.331 1.00 93.81 89 ASP A CA 1
ATOM 693 C C . ASP A 1 89 ? -13.244 1.045 7.072 1.00 93.81 89 ASP A C 1
ATOM 695 O O . ASP A 1 89 ? -12.887 0.082 7.751 1.00 93.81 89 ASP A O 1
ATOM 699 N N . TYR A 1 90 ? -12.531 1.465 6.027 1.00 96.44 90 TYR A N 1
ATOM 700 C CA . TYR A 1 90 ? -11.279 0.817 5.653 1.00 96.44 90 TYR A CA 1
ATOM 701 C C . TYR A 1 90 ? -10.150 1.236 6.599 1.00 96.44 90 TYR A C 1
ATOM 703 O O . TYR A 1 90 ? -10.256 2.194 7.345 1.00 96.44 90 TYR A O 1
ATOM 711 N N . TYR A 1 91 ? -8.980 0.642 6.489 1.00 97.38 91 TYR A N 1
ATOM 712 C CA . TYR A 1 91 ? -7.712 1.229 6.902 1.00 97.38 91 TYR A CA 1
ATOM 713 C C . TYR A 1 91 ? -6.851 1.288 5.650 1.00 97.38 91 TYR A C 1
ATOM 715 O O . TYR A 1 91 ? -6.673 0.263 4.995 1.00 97.38 91 TYR A O 1
ATOM 723 N N . LEU A 1 92 ? -6.450 2.488 5.232 1.00 96.94 92 LEU A N 1
ATOM 724 C CA . LEU A 1 92 ? -5.909 2.708 3.892 1.00 96.94 92 LEU A CA 1
ATOM 725 C C . LEU A 1 92 ? -4.406 2.944 3.954 1.00 96.94 92 LEU A C 1
ATOM 727 O O . LEU A 1 92 ? -3.953 3.884 4.604 1.00 96.94 92 LEU A O 1
ATOM 731 N N . ILE A 1 93 ? -3.663 2.117 3.235 1.00 96.19 93 ILE A N 1
ATOM 732 C CA . ILE A 1 93 ? -2.236 2.260 2.995 1.00 96.19 93 ILE A CA 1
ATOM 733 C C . ILE A 1 93 ? -2.055 2.739 1.553 1.00 96.19 93 ILE A C 1
ATOM 735 O O . ILE A 1 93 ? -2.589 2.133 0.626 1.00 96.19 93 ILE A O 1
ATOM 739 N N . LEU A 1 94 ? -1.317 3.827 1.366 1.00 93.75 94 LEU A N 1
ATOM 740 C CA . LEU A 1 94 ? -0.904 4.332 0.060 1.00 93.75 94 LEU A CA 1
ATOM 741 C C . LEU A 1 94 ? 0.611 4.151 -0.065 1.00 93.75 94 LEU A C 1
ATOM 743 O O . LEU A 1 94 ? 1.352 4.743 0.720 1.00 93.75 94 LEU A O 1
ATOM 747 N N . ASP A 1 95 ? 1.052 3.336 -1.018 1.00 90.12 95 ASP A N 1
ATOM 748 C CA . ASP A 1 95 ? 2.460 3.201 -1.401 1.00 90.12 95 ASP A CA 1
ATOM 749 C C . ASP A 1 95 ? 2.744 4.179 -2.545 1.00 90.12 95 ASP A C 1
ATOM 751 O O . ASP A 1 95 ? 2.328 3.950 -3.680 1.00 90.12 95 ASP A O 1
ATOM 755 N N . VAL A 1 96 ? 3.352 5.321 -2.216 1.00 86.06 96 VAL A N 1
AT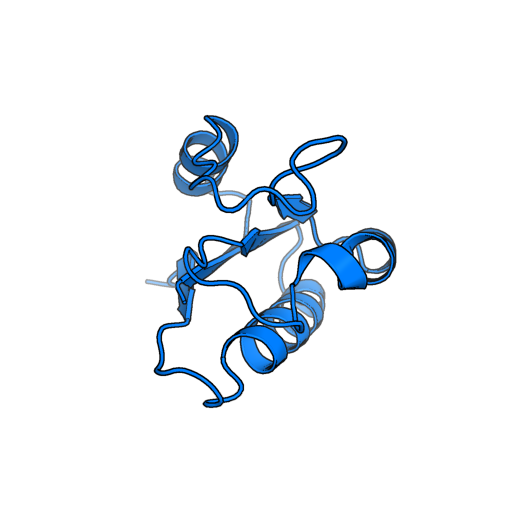OM 756 C CA . VAL A 1 96 ? 3.615 6.433 -3.139 1.00 86.06 96 VAL A CA 1
ATOM 757 C C . VAL A 1 96 ? 5.113 6.476 -3.405 1.00 86.06 96 VAL A C 1
ATOM 759 O O . VAL A 1 96 ? 5.876 7.106 -2.666 1.00 86.06 96 VAL A O 1
ATOM 762 N N . GLY A 1 97 ? 5.521 5.744 -4.435 1.00 70.81 97 GLY A N 1
ATOM 763 C CA . GLY A 1 97 ? 6.908 5.638 -4.866 1.00 70.81 97 GLY A CA 1
ATOM 764 C C . GLY A 1 97 ? 7.295 6.440 -6.080 1.00 70.81 97 GLY A C 1
ATOM 765 O O . GLY A 1 97 ? 6.415 6.688 -6.933 1.00 70.81 97 GLY A O 1
#

Secondary structure (DSSP, 8-state):
----EEEEE--TTS-HHHHHHHHHHHHTTT-SSEEEEE---S--S--TTTTHHHHHHTTEEEE---GGGTT-------HHHHHHHH-TTSEEEEEE-